Protein AF-A0A645AM65-F1 (afdb_monom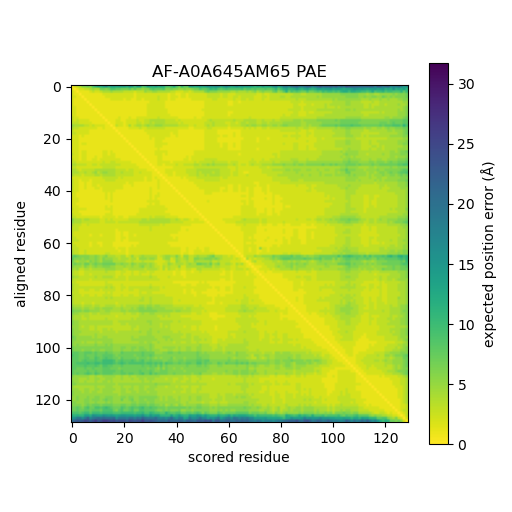er)

Secondary structure (DSSP, 8-state):
-HHHHHHHHHHHHH-SSHHHHHHHHHHHHTTS-TT-HHHHHHHHHHHHHHHTT-HHHHHHHHHHT-SSHHHHHHHHHHHHHHHH-GGGS-GGGTGGGTT-EE-SSTT-SEE-HHHHHHHHHHHHHHH--

Foldseek 3Di:
DVVLLVLLVVLLVPDPALVSSLVSQCVVCVVDALQDPSSLVSQLNSLCSRQPLALVSSLVSLVVSPRNSCSRNVVSNVVSCVVPPPVRDDVVVVVVCVQWDADPDPVPRIDGVVVVVVVVVVVCVVPVD

Sequence (129 aa):
MYMVLDFAYKACLESSDYRVALDLCEKRFIEYNWVHTYYNLAAEVVAIYHAGNSFEKAMTILIMAGQDNDCTAGPVGHAYGVMLGLEGIPDRFIEPLQDRLDTYVRTMETQSITSLSKKTTDAIMRHWS

Solvent-accessible surface area (backbone atoms only — not comparable to full-atom values): 7294 Å² total; per-residue (Å²): 109,69,71,40,53,55,49,26,52,48,33,49,74,77,31,96,47,60,65,58,19,46,53,54,42,48,67,74,44,60,92,48,63,70,77,32,67,63,49,36,55,23,47,44,48,37,18,52,68,71,26,59,99,34,49,67,48,27,48,51,44,30,58,69,64,64,62,45,38,67,83,29,37,49,62,53,48,50,55,42,42,72,73,50,37,73,89,47,51,62,59,86,76,48,63,83,48,69,56,55,41,79,47,93,47,85,100,47,41,70,43,38,50,63,59,52,52,48,51,52,53,53,55,46,64,75,69,68,123

Radius of gyration: 16.97 Å; Cα contacts (8 Å, |Δi|>4): 129; chains: 1; bounding box: 41×36×47 Å

pLDDT: mean 95.44, std 4.77, range [57.84, 98.56]

InterPro domains:
  IPR005502 ADP-ribosylation/Crystallin J1 [PF03747] (31-92)
  IPR036705 ADP-ribosylation/Crystallin J1 superfamily [G3DSA:1.10.4080.10] (4-112)
  IPR036705 ADP-ribosylation/Crystallin J1 superfamily [SSF101478] (33-100)

Organism: NCBI:txid1076179

Structure (mmCIF, N/CA/C/O backbone):
data_AF-A0A645AM65-F1
#
_entry.id   AF-A0A645AM65-F1
#
loop_
_atom_site.group_PDB
_atom_site.id
_atom_site.type_symbol
_atom_site.label_atom_id
_atom_site.label_alt_id
_atom_site.label_comp_id
_atom_site.label_asym_id
_atom_site.label_entity_id
_atom_site.label_seq_id
_atom_site.pdbx_PDB_ins_code
_atom_site.Cartn_x
_atom_site.Cartn_y
_atom_site.Cartn_z
_atom_site.occupancy
_atom_site.B_iso_or_equiv
_atom_site.auth_seq_id
_atom_site.auth_comp_id
_atom_site.auth_asym_id
_atom_site.auth_atom_id
_atom_site.pdbx_PDB_model_num
ATOM 1 N N . MET A 1 1 ? 9.550 14.989 -7.298 1.00 70.44 1 MET A N 1
ATOM 2 C CA . MET A 1 1 ? 8.324 14.160 -7.287 1.00 70.44 1 MET A CA 1
ATOM 3 C C . MET A 1 1 ? 7.897 13.716 -8.685 1.00 70.44 1 MET A C 1
ATOM 5 O O . MET A 1 1 ? 7.880 12.518 -8.909 1.00 70.44 1 MET A O 1
ATOM 9 N N . TYR A 1 2 ? 7.662 14.622 -9.649 1.00 88.94 2 TYR A N 1
ATOM 10 C CA . TYR A 1 2 ? 7.292 14.251 -11.035 1.00 88.94 2 TYR A CA 1
ATOM 11 C C . TYR A 1 2 ? 8.232 13.215 -11.684 1.00 88.94 2 TYR A C 1
ATOM 13 O O . TYR A 1 2 ? 7.769 12.238 -12.255 1.00 88.94 2 TYR A O 1
ATOM 21 N N . MET A 1 3 ? 9.549 13.370 -11.508 1.00 93.81 3 MET A N 1
ATOM 22 C CA . MET A 1 3 ? 10.547 12.423 -12.031 1.00 93.81 3 MET A CA 1
ATOM 23 C C . MET A 1 3 ? 10.410 10.995 -11.481 1.00 93.81 3 MET A C 1
ATOM 25 O O . MET A 1 3 ? 10.755 10.048 -12.175 1.00 93.81 3 MET A O 1
ATOM 29 N N . VAL A 1 4 ? 9.940 10.839 -10.240 1.00 96.88 4 VAL A N 1
ATOM 30 C CA . VAL A 1 4 ? 9.749 9.520 -9.614 1.00 96.88 4 VAL A CA 1
ATOM 31 C C . VAL A 1 4 ? 8.522 8.842 -10.211 1.00 96.88 4 VAL A C 1
ATOM 33 O O . VAL A 1 4 ? 8.608 7.690 -10.616 1.00 96.88 4 VAL A O 1
ATOM 36 N N . LEU A 1 5 ? 7.417 9.587 -10.329 1.00 96.88 5 LEU A N 1
ATOM 37 C CA . LEU A 1 5 ? 6.185 9.111 -10.960 1.00 96.88 5 LEU A CA 1
ATOM 38 C C . LEU A 1 5 ? 6.428 8.687 -12.412 1.00 96.88 5 LEU A C 1
ATOM 40 O O . LEU A 1 5 ? 6.056 7.584 -12.793 1.00 96.88 5 LEU A O 1
ATOM 44 N N . ASP A 1 6 ? 7.083 9.542 -13.202 1.00 98.06 6 ASP A N 1
ATOM 45 C CA . ASP A 1 6 ? 7.399 9.260 -14.606 1.00 98.06 6 ASP A CA 1
ATOM 46 C C . ASP A 1 6 ? 8.296 8.023 -14.748 1.00 98.06 6 ASP A C 1
ATOM 48 O O . ASP A 1 6 ? 8.018 7.154 -15.573 1.00 98.06 6 ASP A O 1
ATOM 52 N N . PHE A 1 7 ? 9.332 7.901 -13.910 1.00 98.50 7 PHE A N 1
ATOM 53 C CA . PHE A 1 7 ? 10.212 6.734 -13.931 1.00 98.50 7 PHE A CA 1
ATOM 54 C C . PHE A 1 7 ? 9.469 5.449 -13.555 1.00 98.50 7 PHE A C 1
ATOM 56 O O . PHE A 1 7 ? 9.548 4.471 -14.291 1.00 98.50 7 PHE A O 1
ATOM 63 N N . ALA A 1 8 ? 8.731 5.448 -12.441 1.00 98.31 8 ALA A N 1
ATOM 64 C CA . ALA A 1 8 ? 8.004 4.271 -11.975 1.00 98.31 8 ALA A CA 1
ATOM 65 C C . ALA A 1 8 ? 6.930 3.838 -12.982 1.00 98.31 8 ALA A C 1
ATOM 67 O O . ALA A 1 8 ? 6.801 2.654 -13.282 1.00 98.31 8 ALA A O 1
ATOM 68 N N . TYR A 1 9 ? 6.211 4.796 -13.573 1.00 98.38 9 TYR A N 1
ATOM 69 C CA . TYR A 1 9 ? 5.223 4.515 -14.609 1.00 98.38 9 TYR A CA 1
ATOM 70 C C . TYR A 1 9 ? 5.860 3.908 -15.868 1.00 98.38 9 TYR A C 1
ATOM 72 O O . TYR A 1 9 ? 5.363 2.909 -16.383 1.00 98.38 9 TYR A O 1
ATOM 80 N N . LYS A 1 10 ? 6.995 4.443 -16.339 1.00 98.56 10 LYS A N 1
ATOM 81 C CA . LYS A 1 10 ? 7.749 3.851 -17.459 1.00 98.56 10 LYS A CA 1
ATOM 82 C C . LYS A 1 10 ? 8.272 2.457 -17.130 1.00 98.56 10 LYS A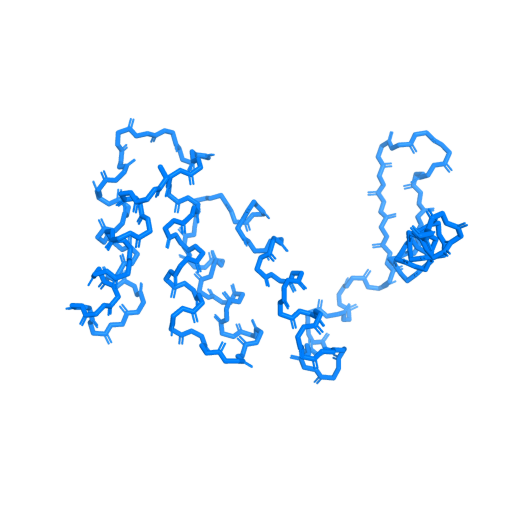 C 1
ATOM 84 O O . LYS A 1 10 ? 8.119 1.555 -17.946 1.00 98.56 10 LYS A O 1
ATOM 89 N N . ALA A 1 11 ? 8.799 2.259 -15.922 1.00 98.56 11 ALA A N 1
ATOM 90 C CA . ALA A 1 11 ? 9.227 0.945 -15.457 1.00 98.56 11 ALA A CA 1
ATOM 91 C C . ALA A 1 11 ? 8.069 -0.063 -15.506 1.00 98.56 11 ALA A C 1
ATOM 93 O O . ALA A 1 11 ? 8.277 -1.188 -15.948 1.00 98.56 11 ALA A O 1
ATOM 94 N N . CYS A 1 12 ? 6.847 0.340 -15.145 1.0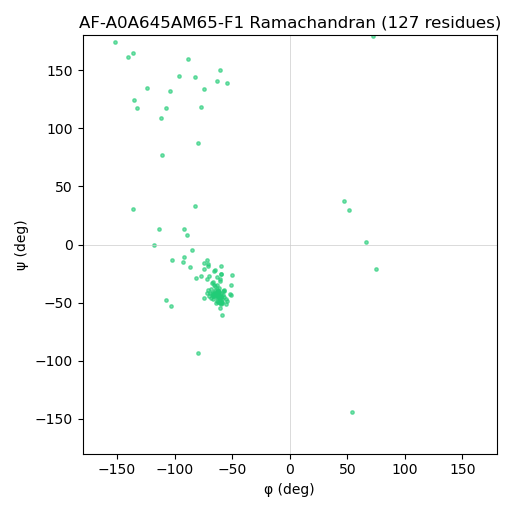0 98.50 12 CYS A N 1
ATOM 95 C CA . CYS A 1 12 ? 5.659 -0.508 -15.277 1.00 98.50 12 CYS A CA 1
ATOM 96 C C . CYS A 1 12 ? 5.329 -0.855 -16.738 1.00 98.50 12 CYS A C 1
ATOM 98 O O . CYS A 1 12 ? 4.997 -2.000 -17.027 1.00 98.50 12 CYS A O 1
ATOM 100 N N . LEU A 1 13 ? 5.429 0.112 -17.660 1.00 98.25 13 LEU A N 1
ATOM 101 C CA . LEU A 1 13 ? 5.155 -0.101 -19.090 1.00 98.25 13 LEU A CA 1
ATOM 102 C C . LEU A 1 13 ? 6.159 -1.049 -19.762 1.00 98.25 13 LEU A C 1
ATOM 104 O O . LEU A 1 13 ? 5.795 -1.779 -20.680 1.00 98.25 13 LEU A O 1
ATOM 108 N N . GLU A 1 14 ? 7.421 -1.006 -19.336 1.00 97.25 14 GLU A N 1
ATOM 109 C CA . GLU A 1 14 ? 8.526 -1.765 -19.936 1.00 97.25 14 GLU A CA 1
ATOM 110 C C . GLU A 1 14 ? 8.751 -3.136 -19.275 1.00 97.25 14 GLU A C 1
ATOM 112 O O . GLU A 1 14 ? 9.501 -3.963 -19.797 1.00 97.25 14 GLU A O 1
ATOM 117 N N . SER A 1 15 ? 8.104 -3.396 -18.136 1.00 97.94 15 SER A N 1
ATOM 118 C CA . SER A 1 15 ? 8.286 -4.615 -17.346 1.00 97.94 15 SER A CA 1
ATOM 119 C C . SER A 1 15 ? 7.232 -5.676 -17.643 1.00 97.94 15 SER A C 1
ATOM 121 O O . SER A 1 15 ? 6.056 -5.383 -17.844 1.00 97.94 15 SER A O 1
ATOM 123 N N . SER A 1 16 ? 7.634 -6.948 -17.597 1.00 95.50 16 SER A N 1
ATOM 124 C CA . SER A 1 16 ? 6.709 -8.080 -17.749 1.00 95.50 16 SER A CA 1
ATOM 125 C C . SER A 1 16 ? 5.797 -8.282 -16.538 1.00 95.50 16 SER A C 1
ATOM 127 O O . SER A 1 16 ? 4.686 -8.789 -16.678 1.00 95.50 16 SER A O 1
ATOM 129 N N . ASP A 1 17 ? 6.272 -7.924 -15.344 1.00 97.56 17 ASP A N 1
ATOM 130 C CA . ASP A 1 17 ? 5.516 -7.996 -14.100 1.00 97.56 17 ASP A CA 1
ATOM 131 C C . ASP A 1 17 ? 5.988 -6.941 -13.088 1.00 97.56 17 ASP A C 1
ATOM 133 O O . ASP A 1 17 ? 6.973 -6.228 -13.301 1.00 97.56 17 ASP A O 1
ATOM 137 N N . TYR A 1 18 ? 5.272 -6.863 -11.965 1.00 98.25 18 TYR A N 1
ATOM 138 C CA . TYR A 1 18 ? 5.545 -5.891 -10.914 1.00 98.25 18 TYR A CA 1
ATOM 139 C C . TYR A 1 18 ? 6.922 -6.069 -10.263 1.00 98.25 18 TYR A C 1
ATOM 141 O O . TYR A 1 18 ? 7.476 -5.092 -9.774 1.00 98.25 18 TYR A O 1
ATOM 149 N N . ARG A 1 19 ? 7.489 -7.284 -10.229 1.00 98.31 19 ARG A N 1
ATOM 150 C CA . ARG A 1 19 ? 8.792 -7.534 -9.592 1.00 98.31 19 ARG A CA 1
ATOM 151 C C . ARG A 1 19 ? 9.897 -6.898 -10.413 1.00 98.31 19 ARG A C 1
ATOM 153 O O . ARG A 1 19 ? 10.737 -6.205 -9.859 1.00 98.31 19 ARG A O 1
ATOM 160 N N . VAL A 1 20 ? 9.839 -7.056 -11.735 1.00 98.50 20 VAL A N 1
ATOM 161 C CA . VAL A 1 20 ? 10.793 -6.405 -12.643 1.00 98.50 20 VAL A CA 1
ATOM 162 C C . VAL A 1 20 ? 10.694 -4.878 -12.526 1.00 98.50 20 VAL A C 1
ATOM 164 O O . VAL A 1 20 ? 11.721 -4.203 -12.450 1.00 98.50 20 VAL A O 1
ATOM 167 N N . ALA A 1 21 ? 9.479 -4.328 -12.427 1.00 98.56 21 ALA A N 1
ATOM 168 C CA . ALA A 1 21 ? 9.283 -2.889 -12.247 1.00 98.56 21 ALA A CA 1
ATOM 169 C C . ALA A 1 21 ? 9.823 -2.382 -10.895 1.00 98.56 21 ALA A C 1
ATOM 171 O O . ALA A 1 21 ? 10.484 -1.340 -10.852 1.00 98.56 21 ALA A O 1
ATOM 172 N N . LEU A 1 22 ? 9.587 -3.122 -9.803 1.00 98.19 22 LEU A N 1
ATOM 173 C CA . LEU A 1 22 ? 10.139 -2.812 -8.479 1.00 98.19 22 LEU A CA 1
ATOM 174 C C . LEU A 1 22 ? 11.668 -2.866 -8.481 1.00 98.19 22 LEU A C 1
ATOM 176 O O . LEU A 1 22 ? 12.286 -1.911 -8.022 1.00 98.19 22 LEU A O 1
ATOM 180 N N . ASP A 1 23 ? 12.279 -3.895 -9.074 1.00 98.06 23 ASP A N 1
ATOM 181 C CA . ASP A 1 23 ? 13.738 -4.025 -9.182 1.00 98.06 23 ASP A CA 1
ATOM 182 C C . ASP A 1 23 ? 14.370 -2.824 -9.907 1.00 98.06 23 ASP A C 1
ATOM 184 O O . ASP A 1 23 ? 15.447 -2.350 -9.536 1.00 98.06 23 ASP A O 1
ATOM 188 N N . LEU A 1 24 ? 13.723 -2.322 -10.966 1.00 98.38 24 LEU A N 1
ATOM 189 C CA . LEU A 1 24 ? 14.174 -1.122 -11.677 1.00 98.38 24 LEU A CA 1
ATOM 190 C C . LEU A 1 24 ? 14.081 0.125 -10.789 1.00 98.38 24 LEU A C 1
ATOM 192 O O . LEU A 1 24 ? 15.008 0.940 -10.777 1.00 98.38 24 LEU A O 1
ATOM 196 N N . CYS A 1 25 ? 12.987 0.270 -10.039 1.00 98.00 25 CYS A N 1
ATOM 197 C CA . CYS A 1 25 ? 12.789 1.381 -9.108 1.00 98.00 25 CYS A CA 1
ATOM 198 C C . CYS A 1 25 ? 13.784 1.333 -7.943 1.00 98.00 25 CYS A C 1
ATOM 200 O O . CYS A 1 25 ? 14.388 2.353 -7.616 1.00 98.00 25 CYS A O 1
ATOM 202 N N . GLU A 1 26 ? 14.014 0.158 -7.361 1.00 96.75 26 GLU A N 1
ATOM 203 C CA . GLU A 1 26 ? 14.970 -0.048 -6.276 1.00 96.75 26 GLU A CA 1
ATOM 204 C C . GLU A 1 26 ? 16.384 0.317 -6.730 1.00 96.75 26 GLU A C 1
ATOM 206 O O . GLU A 1 26 ? 17.027 1.173 -6.125 1.00 96.75 26 GLU A O 1
ATOM 211 N N . LYS A 1 27 ? 16.834 -0.215 -7.875 1.00 97.75 27 LYS A N 1
ATOM 212 C CA . LYS A 1 27 ? 18.138 0.137 -8.465 1.00 97.75 27 LYS A CA 1
ATOM 213 C C . LYS A 1 27 ? 18.267 1.633 -8.732 1.00 97.75 27 LYS A C 1
ATOM 215 O O . LYS A 1 27 ? 19.334 2.205 -8.521 1.00 97.75 27 LYS A O 1
ATOM 220 N N . ARG A 1 28 ? 17.196 2.283 -9.198 1.00 97.50 28 ARG A N 1
ATOM 221 C CA . ARG A 1 28 ? 17.204 3.717 -9.514 1.00 97.50 28 ARG A CA 1
ATOM 222 C C . ARG A 1 28 ? 17.379 4.597 -8.279 1.00 97.50 28 ARG A C 1
ATOM 224 O O . ARG A 1 28 ? 17.953 5.684 -8.408 1.00 97.50 28 ARG A O 1
ATOM 231 N N . PHE A 1 29 ? 16.861 4.160 -7.134 1.00 96.38 29 PHE A N 1
ATOM 232 C CA . PHE A 1 29 ? 16.828 4.928 -5.889 1.00 96.38 29 PHE A CA 1
ATOM 233 C C . PHE A 1 29 ? 17.708 4.334 -4.777 1.00 96.38 29 PHE A C 1
ATOM 235 O O . PHE A 1 29 ? 17.622 4.790 -3.642 1.00 96.38 29 PHE A O 1
ATOM 242 N N . ILE A 1 30 ? 18.598 3.393 -5.106 1.00 96.31 30 ILE A N 1
ATOM 243 C CA . ILE A 1 30 ? 19.435 2.651 -4.148 1.00 96.31 30 ILE A CA 1
ATOM 244 C C . ILE A 1 30 ? 20.369 3.530 -3.303 1.00 96.31 30 ILE A C 1
ATOM 246 O O . ILE A 1 30 ? 20.769 3.148 -2.209 1.00 96.31 30 ILE A O 1
ATOM 250 N N . GLU A 1 31 ? 20.736 4.712 -3.803 1.00 96.56 31 GLU A N 1
ATOM 251 C CA . GLU A 1 31 ? 21.596 5.662 -3.084 1.00 96.56 31 GLU A CA 1
ATOM 252 C C . GLU A 1 31 ? 20.857 6.386 -1.946 1.00 96.56 31 GLU A C 1
ATOM 254 O O . GLU A 1 31 ? 21.489 7.000 -1.084 1.00 96.56 31 GLU A O 1
ATOM 259 N N . TYR A 1 32 ? 19.522 6.340 -1.943 1.00 95.69 32 TYR A N 1
ATOM 260 C CA . TYR A 1 32 ? 18.700 6.910 -0.886 1.00 95.69 32 TYR A CA 1
ATOM 261 C C . TYR A 1 32 ? 18.477 5.896 0.238 1.00 95.69 32 TYR A C 1
ATOM 263 O O . TYR A 1 32 ? 18.621 4.689 0.070 1.00 95.69 32 TYR A O 1
ATOM 271 N N . ASN A 1 33 ? 18.114 6.402 1.416 1.00 95.75 33 ASN A N 1
ATOM 272 C CA . ASN A 1 33 ? 17.761 5.546 2.541 1.00 95.75 33 ASN A CA 1
ATOM 273 C C . ASN A 1 33 ? 16.550 4.651 2.200 1.00 95.75 33 ASN A C 1
ATOM 275 O O . ASN A 1 33 ? 15.677 5.059 1.439 1.00 95.75 33 ASN A O 1
ATOM 279 N N . TRP A 1 34 ? 16.475 3.465 2.800 1.00 93.19 34 TRP A N 1
ATOM 280 C CA . TRP A 1 34 ? 15.397 2.501 2.576 1.00 93.19 34 TRP A CA 1
ATOM 281 C C . TRP A 1 34 ? 13.990 3.027 2.934 1.00 93.19 34 TRP A C 1
ATOM 283 O O . TRP A 1 34 ? 13.026 2.599 2.313 1.00 93.19 34 TRP A O 1
ATOM 293 N N . VAL A 1 35 ? 13.867 4.013 3.840 1.00 95.25 35 VAL A N 1
ATOM 294 C CA . VAL A 1 35 ? 12.590 4.713 4.139 1.00 95.25 35 VAL A CA 1
ATOM 295 C C . VAL A 1 35 ? 12.363 5.986 3.313 1.00 95.25 35 VAL A C 1
ATOM 297 O O . VAL A 1 35 ? 11.559 6.855 3.653 1.00 95.25 35 VAL A O 1
ATOM 300 N N . HIS A 1 36 ? 13.145 6.198 2.254 1.00 95.75 36 HIS A N 1
ATOM 301 C CA . HIS A 1 36 ? 13.076 7.445 1.507 1.00 95.75 36 HIS A CA 1
ATOM 302 C C . HIS A 1 36 ? 11.822 7.506 0.627 1.00 95.75 36 HIS A C 1
ATOM 304 O O . HIS A 1 36 ? 11.553 6.625 -0.188 1.00 95.75 36 HIS A O 1
ATOM 310 N N . THR A 1 37 ? 11.131 8.648 0.683 1.00 95.56 37 THR A N 1
ATOM 311 C CA . THR A 1 37 ? 9.882 8.923 -0.052 1.00 95.56 37 THR A CA 1
ATOM 312 C C . THR A 1 37 ? 9.930 8.615 -1.557 1.00 95.56 37 THR A C 1
ATOM 314 O O . THR A 1 37 ? 8.903 8.320 -2.157 1.00 95.56 37 THR A O 1
ATOM 317 N N . TYR A 1 38 ? 11.107 8.656 -2.191 1.00 96.75 38 TYR A N 1
ATOM 318 C CA . TYR A 1 38 ? 11.248 8.354 -3.622 1.00 96.75 38 TYR A CA 1
ATOM 319 C C . TYR A 1 38 ? 10.994 6.887 -3.955 1.00 96.75 38 TYR A C 1
ATOM 321 O O . TYR A 1 38 ? 10.261 6.619 -4.904 1.00 96.75 38 TYR A O 1
ATOM 329 N N . TYR A 1 39 ? 11.567 5.950 -3.196 1.00 96.81 39 TYR A N 1
ATOM 330 C CA . TYR A 1 39 ? 11.269 4.541 -3.430 1.00 96.81 39 TYR A CA 1
ATOM 331 C C . TYR A 1 39 ? 9.824 4.234 -3.036 1.00 96.81 39 TYR A C 1
ATOM 333 O O . TYR A 1 39 ? 9.123 3.588 -3.807 1.00 96.81 39 TYR A O 1
ATOM 341 N N . ASN A 1 40 ? 9.347 4.784 -1.914 1.00 96.94 40 ASN A N 1
ATOM 342 C CA . ASN A 1 40 ? 7.970 4.583 -1.454 1.00 96.94 40 ASN A CA 1
ATOM 343 C C . ASN A 1 40 ? 6.955 4.982 -2.526 1.00 96.94 40 ASN A C 1
ATOM 345 O O . ASN A 1 40 ? 6.130 4.171 -2.932 1.00 96.94 40 ASN A O 1
ATOM 349 N N . LEU A 1 41 ? 7.089 6.193 -3.073 1.00 97.06 41 LEU A N 1
ATOM 350 C CA . LEU A 1 41 ? 6.221 6.671 -4.146 1.00 97.06 41 LEU A CA 1
ATOM 351 C C . LEU A 1 41 ? 6.318 5.796 -5.406 1.00 97.06 41 LEU A C 1
ATOM 353 O O . LEU A 1 41 ? 5.317 5.571 -6.082 1.00 97.06 41 LEU A O 1
ATOM 357 N N . ALA A 1 42 ? 7.509 5.298 -5.744 1.00 97.75 42 ALA A N 1
ATOM 358 C CA . ALA A 1 42 ? 7.674 4.396 -6.879 1.00 97.75 42 ALA A CA 1
ATOM 359 C C . ALA A 1 42 ? 6.972 3.047 -6.643 1.00 97.75 42 ALA A C 1
ATOM 361 O O . ALA A 1 42 ? 6.256 2.573 -7.524 1.00 97.75 42 ALA A O 1
ATOM 362 N N . ALA A 1 43 ? 7.116 2.461 -5.452 1.00 98.12 43 ALA A N 1
ATOM 363 C CA . ALA A 1 43 ? 6.459 1.214 -5.070 1.00 98.12 43 ALA A CA 1
ATOM 364 C C . ALA A 1 43 ? 4.927 1.348 -5.065 1.00 98.12 43 ALA A C 1
ATOM 366 O O . ALA A 1 43 ? 4.238 0.458 -5.563 1.00 98.12 43 ALA A O 1
ATOM 367 N N . GLU A 1 44 ? 4.390 2.476 -4.587 1.00 97.94 44 GLU A N 1
ATOM 368 C CA . GLU A 1 44 ? 2.958 2.794 -4.659 1.00 97.94 44 GLU A CA 1
ATOM 369 C C . GLU A 1 44 ? 2.450 2.827 -6.105 1.00 97.94 44 GLU A C 1
ATOM 371 O O . GLU A 1 44 ? 1.436 2.200 -6.414 1.00 97.94 44 GLU A O 1
ATOM 376 N N . VAL A 1 45 ? 3.170 3.495 -7.015 1.00 97.94 45 VAL A N 1
ATOM 377 C CA . VAL A 1 45 ? 2.815 3.532 -8.446 1.00 97.94 45 VAL A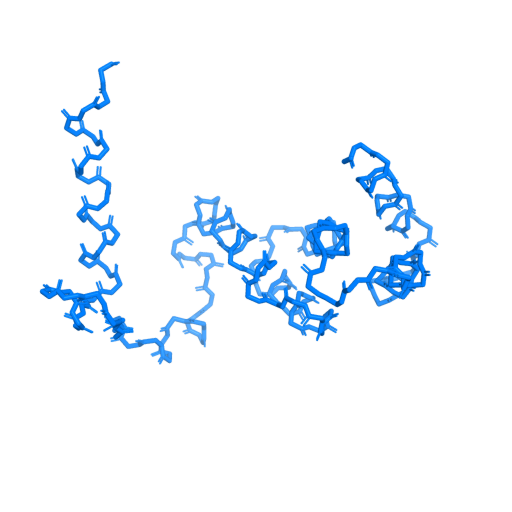 CA 1
ATOM 378 C C . VAL A 1 45 ? 2.817 2.132 -9.051 1.00 97.94 45 VAL A C 1
ATOM 380 O O . VAL A 1 45 ? 1.859 1.764 -9.733 1.00 97.94 45 VAL A O 1
ATOM 383 N N . VAL A 1 46 ? 3.859 1.340 -8.783 1.00 98.44 46 VAL A N 1
ATOM 384 C CA . VAL A 1 46 ? 3.972 -0.034 -9.289 1.00 98.44 46 VAL A CA 1
ATOM 385 C C . VAL A 1 46 ? 2.824 -0.902 -8.767 1.00 98.44 46 VAL A C 1
ATOM 387 O O . VAL A 1 46 ? 2.190 -1.626 -9.538 1.00 98.44 46 VAL A O 1
ATOM 390 N N . ALA A 1 47 ? 2.494 -0.793 -7.480 1.00 98.38 47 ALA A N 1
ATOM 391 C CA . ALA A 1 47 ? 1.379 -1.521 -6.891 1.00 98.38 47 ALA A CA 1
ATOM 392 C C . ALA A 1 47 ? 0.040 -1.137 -7.524 1.00 98.38 47 ALA A C 1
ATOM 394 O O . ALA A 1 47 ? -0.691 -2.024 -7.958 1.00 98.38 47 ALA A O 1
ATOM 395 N N . ILE A 1 48 ? -0.262 0.160 -7.636 1.00 97.69 48 ILE A N 1
ATOM 396 C CA . ILE A 1 48 ? -1.512 0.649 -8.236 1.00 97.69 48 ILE A CA 1
ATOM 397 C C . ILE A 1 48 ? -1.633 0.176 -9.691 1.00 97.69 48 ILE A C 1
ATOM 399 O O . ILE A 1 48 ? -2.682 -0.334 -10.093 1.00 97.69 48 ILE A O 1
ATOM 403 N N . TYR A 1 49 ? -0.553 0.285 -10.470 1.00 98.12 49 TYR A N 1
ATOM 404 C CA . TYR A 1 49 ? -0.539 -0.109 -11.877 1.00 98.12 49 TYR A CA 1
ATOM 405 C C . TYR A 1 49 ? -0.834 -1.604 -12.066 1.00 98.12 49 TYR A C 1
ATOM 407 O O . TYR A 1 49 ? -1.697 -1.974 -12.863 1.00 98.12 49 TYR A O 1
ATOM 415 N N . HIS A 1 50 ? -0.150 -2.478 -11.321 1.00 98.19 50 HIS A N 1
ATOM 416 C CA . HIS A 1 50 ? -0.268 -3.928 -11.510 1.00 98.19 50 HIS A CA 1
ATOM 417 C C . HIS A 1 50 ? -1.429 -4.570 -10.734 1.00 98.19 50 HIS A C 1
ATOM 419 O O . HIS A 1 50 ? -1.862 -5.673 -11.082 1.00 98.19 50 HIS A O 1
ATOM 425 N N . ALA A 1 51 ? -1.956 -3.918 -9.695 1.00 97.50 51 ALA A N 1
ATOM 426 C CA . ALA A 1 51 ? -3.078 -4.442 -8.921 1.00 97.50 51 ALA A CA 1
ATOM 427 C C . ALA A 1 51 ? -4.440 -4.195 -9.580 1.00 97.50 51 ALA A C 1
ATOM 429 O O . ALA A 1 51 ? -5.374 -4.974 -9.351 1.00 97.50 51 ALA A O 1
ATOM 430 N N . GLY A 1 52 ? -4.577 -3.124 -10.374 1.00 94.25 52 GLY A N 1
ATOM 431 C CA . GLY A 1 52 ? -5.887 -2.628 -10.799 1.00 94.25 52 GLY A CA 1
ATOM 432 C C . GLY A 1 52 ? -6.787 -2.379 -9.584 1.00 94.25 52 GLY A C 1
ATOM 433 O O . GLY A 1 52 ? -6.303 -2.031 -8.512 1.00 94.25 52 GLY A O 1
ATOM 434 N N . ASN A 1 53 ? -8.088 -2.642 -9.693 1.00 95.62 53 ASN A N 1
ATOM 435 C CA . ASN A 1 53 ? -9.049 -2.432 -8.598 1.00 95.62 53 ASN A CA 1
ATOM 436 C C . ASN A 1 53 ? -9.085 -3.583 -7.566 1.00 95.62 53 ASN A C 1
ATOM 438 O O . ASN A 1 53 ? -10.144 -3.907 -7.038 1.00 95.62 53 ASN A O 1
ATOM 442 N N . SER A 1 54 ? -7.955 -4.245 -7.292 1.00 97.69 54 SER A N 1
ATOM 443 C CA . SER A 1 54 ? -7.868 -5.336 -6.312 1.00 97.69 54 SER A CA 1
ATOM 444 C C . SER A 1 54 ? -7.044 -4.928 -5.091 1.00 97.69 54 SER A C 1
ATOM 446 O O . SER A 1 54 ? -5.818 -4.844 -5.171 1.00 97.69 54 SER A O 1
ATOM 448 N N . PHE A 1 55 ? -7.714 -4.735 -3.948 1.00 98.19 55 PHE A N 1
ATOM 449 C CA . PHE A 1 55 ? -7.067 -4.435 -2.662 1.00 98.19 55 PHE A CA 1
ATOM 450 C C . PHE A 1 55 ? -6.009 -5.484 -2.304 1.00 98.19 55 PHE A C 1
ATOM 452 O O . PHE A 1 55 ? -4.861 -5.163 -2.014 1.00 98.19 55 PHE A O 1
ATOM 459 N N . GLU A 1 56 ? -6.379 -6.760 -2.403 1.00 97.75 56 GLU A N 1
ATOM 460 C CA . GLU A 1 56 ? -5.500 -7.889 -2.107 1.00 97.75 56 GLU A CA 1
ATOM 461 C C . GLU A 1 56 ? -4.211 -7.883 -2.937 1.00 97.75 56 GLU A C 1
ATOM 463 O O . GLU A 1 56 ? -3.125 -8.103 -2.393 1.00 97.75 56 GLU A O 1
ATOM 468 N N . LYS A 1 57 ? -4.316 -7.636 -4.249 1.00 98.06 57 LYS A N 1
ATOM 469 C CA . LYS A 1 57 ? -3.137 -7.570 -5.118 1.00 98.06 57 LYS A CA 1
ATOM 470 C C . LYS A 1 57 ? -2.262 -6.375 -4.763 1.00 98.06 57 LYS A C 1
ATOM 472 O O . LYS A 1 57 ? -1.051 -6.548 -4.676 1.00 98.06 57 LYS A O 1
ATOM 477 N N . ALA A 1 58 ? -2.856 -5.206 -4.514 1.00 98.12 58 ALA A N 1
ATOM 478 C CA . ALA A 1 58 ? -2.114 -4.005 -4.133 1.00 98.12 58 ALA A CA 1
ATOM 479 C C . ALA A 1 58 ? -1.324 -4.235 -2.839 1.00 98.12 58 ALA A C 1
ATOM 481 O O . ALA A 1 58 ? -0.113 -4.023 -2.816 1.00 98.12 58 ALA A O 1
ATOM 482 N N . MET A 1 59 ? -1.975 -4.766 -1.798 1.00 97.88 59 MET A N 1
ATOM 483 C CA . MET A 1 59 ? -1.311 -5.085 -0.532 1.00 97.88 59 MET A CA 1
ATOM 484 C C . MET A 1 59 ? -0.220 -6.137 -0.721 1.00 97.88 59 MET A C 1
ATOM 486 O O . MET A 1 59 ? 0.880 -5.979 -0.208 1.00 97.88 59 MET A O 1
ATOM 490 N N . THR A 1 60 ? -0.477 -7.180 -1.513 1.00 97.50 60 THR A N 1
ATOM 491 C CA . THR A 1 60 ? 0.529 -8.214 -1.792 1.00 97.50 60 THR A CA 1
ATOM 492 C C . THR A 1 60 ? 1.767 -7.621 -2.464 1.00 97.50 60 THR A C 1
ATOM 494 O O . THR A 1 60 ? 2.881 -7.921 -2.051 1.00 97.50 60 THR A O 1
ATOM 497 N N . ILE A 1 61 ? 1.599 -6.762 -3.472 1.00 98.31 61 ILE A N 1
ATOM 498 C CA . ILE A 1 61 ? 2.725 -6.125 -4.167 1.00 98.31 61 ILE A CA 1
ATOM 499 C C . ILE A 1 61 ? 3.516 -5.227 -3.209 1.00 98.31 61 ILE A C 1
ATOM 501 O O . ILE A 1 61 ? 4.738 -5.333 -3.169 1.00 98.31 61 ILE A O 1
ATOM 505 N N . LEU A 1 62 ? 2.838 -4.398 -2.409 1.00 97.81 62 LEU A N 1
ATOM 506 C CA . LEU A 1 62 ? 3.489 -3.467 -1.478 1.00 97.81 62 LEU A CA 1
ATOM 507 C C . LEU A 1 62 ? 4.245 -4.177 -0.356 1.00 97.81 62 LEU A C 1
ATOM 509 O O . LEU A 1 62 ? 5.375 -3.808 -0.053 1.00 97.81 62 LEU A O 1
ATOM 513 N N . ILE A 1 63 ? 3.679 -5.245 0.213 1.00 96.56 63 ILE A N 1
ATOM 514 C CA . ILE A 1 63 ? 4.391 -6.058 1.207 1.00 96.56 63 ILE A CA 1
ATOM 515 C C . ILE A 1 63 ? 5.605 -6.748 0.573 1.00 96.56 63 ILE A C 1
ATOM 517 O O . ILE A 1 63 ? 6.674 -6.791 1.179 1.00 96.56 63 ILE A O 1
ATOM 521 N N . MET A 1 64 ? 5.475 -7.236 -0.665 1.00 96.88 64 MET A N 1
ATOM 522 C CA . MET A 1 64 ? 6.591 -7.843 -1.395 1.00 96.88 64 MET A CA 1
ATOM 523 C C . MET A 1 64 ? 7.655 -6.827 -1.845 1.00 96.88 64 MET A C 1
ATOM 525 O O . MET A 1 64 ? 8.775 -7.244 -2.122 1.00 96.88 64 MET A O 1
ATOM 529 N N . ALA A 1 65 ? 7.344 -5.526 -1.900 1.00 95.94 65 ALA A N 1
ATOM 530 C CA . ALA A 1 65 ? 8.305 -4.466 -2.220 1.00 95.94 65 ALA A CA 1
ATOM 531 C C . ALA A 1 65 ? 9.331 -4.208 -1.101 1.00 95.94 65 ALA A C 1
ATOM 533 O O . ALA A 1 65 ? 10.365 -3.592 -1.356 1.00 95.94 65 ALA A O 1
ATOM 534 N N . GLY A 1 66 ? 9.058 -4.682 0.121 1.00 88.88 66 GLY A N 1
ATOM 535 C CA . GLY A 1 66 ? 10.056 -5.030 1.139 1.00 88.88 66 GLY A CA 1
ATOM 536 C C . GLY A 1 66 ? 10.778 -3.907 1.895 1.00 88.88 66 GLY A C 1
ATOM 537 O O . GLY A 1 66 ? 11.294 -4.191 2.970 1.00 88.88 66 GLY A O 1
ATOM 538 N N . GLN A 1 67 ? 10.828 -2.676 1.381 1.00 88.88 67 GLN A N 1
ATOM 539 C CA . GLN A 1 67 ? 11.538 -1.563 2.031 1.00 88.88 67 GLN A CA 1
ATOM 540 C C . GLN A 1 67 ? 10.685 -0.952 3.169 1.00 88.88 67 GLN A C 1
ATOM 542 O O . GLN A 1 67 ? 10.694 -1.457 4.287 1.00 88.88 67 GLN A O 1
ATOM 547 N N . ASP A 1 68 ? 9.904 0.095 2.897 1.00 93.00 68 ASP A N 1
ATOM 548 C CA . ASP A 1 68 ? 9.116 0.849 3.888 1.00 93.00 68 ASP A CA 1
ATOM 549 C C . ASP A 1 68 ? 7.610 0.603 3.686 1.00 93.00 68 ASP A C 1
ATOM 551 O O . ASP A 1 68 ? 6.882 1.349 3.019 1.00 93.00 68 ASP A O 1
ATOM 555 N N . ASN A 1 69 ? 7.159 -0.567 4.139 1.00 88.75 69 ASN A N 1
ATOM 556 C CA . ASN A 1 69 ? 5.857 -1.111 3.753 1.00 88.75 69 ASN A CA 1
ATOM 557 C C . ASN A 1 69 ? 4.664 -0.457 4.467 1.00 88.75 69 ASN A C 1
ATOM 559 O O . ASN A 1 69 ? 3.579 -0.409 3.895 1.0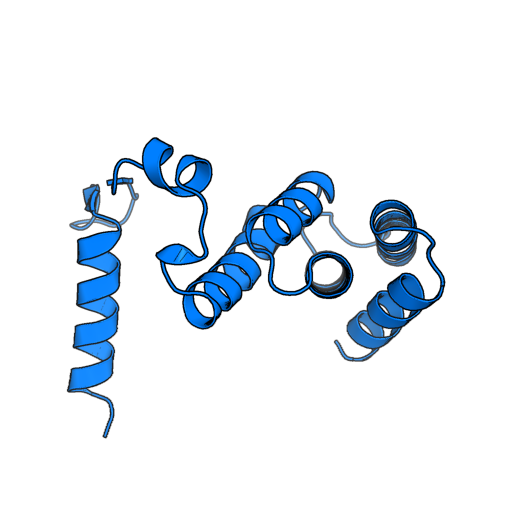0 88.75 69 ASN A O 1
ATOM 563 N N . ASP A 1 70 ? 4.834 0.088 5.667 1.00 88.88 70 ASP A N 1
ATOM 564 C CA . ASP A 1 70 ? 3.787 0.788 6.412 1.00 88.88 70 ASP A CA 1
ATOM 565 C C . ASP A 1 70 ? 3.479 2.148 5.774 1.00 88.88 70 ASP A C 1
ATOM 567 O O . ASP A 1 70 ? 2.309 2.491 5.570 1.00 88.88 70 ASP A O 1
ATOM 571 N N . CYS A 1 71 ? 4.521 2.866 5.350 1.00 92.81 71 CYS A N 1
ATOM 572 C CA . CYS A 1 71 ? 4.405 4.151 4.668 1.00 92.81 71 CYS A CA 1
ATOM 573 C C . CYS A 1 71 ? 3.882 4.052 3.229 1.00 92.81 71 CYS A C 1
ATOM 575 O O . CYS A 1 71 ? 3.502 5.077 2.673 1.00 92.81 71 CYS A O 1
ATOM 577 N N . THR A 1 72 ? 3.833 2.853 2.639 1.00 96.25 72 THR A N 1
ATOM 578 C CA . THR A 1 72 ? 3.296 2.621 1.285 1.00 96.25 72 THR A CA 1
ATOM 579 C C . THR A 1 72 ? 1.940 1.912 1.302 1.00 96.25 72 THR A C 1
ATOM 581 O O . THR A 1 72 ? 0.983 2.357 0.662 1.00 96.25 72 THR A O 1
ATOM 584 N N . ALA A 1 73 ? 1.801 0.829 2.074 1.00 95.81 73 ALA A N 1
ATOM 585 C CA . ALA A 1 73 ? 0.547 0.087 2.199 1.00 95.81 73 ALA A CA 1
ATOM 586 C C . ALA A 1 73 ? -0.542 0.896 2.911 1.00 95.81 73 ALA A C 1
ATOM 588 O O . ALA A 1 73 ? -1.711 0.768 2.551 1.00 95.81 73 ALA A O 1
ATOM 589 N N . GLY A 1 74 ? -0.184 1.757 3.871 1.00 94.00 74 GLY A N 1
ATOM 590 C CA . GLY A 1 74 ? -1.139 2.616 4.575 1.00 94.00 74 GLY A CA 1
ATOM 591 C C . GLY A 1 74 ? -1.909 3.553 3.632 1.00 94.00 74 GLY A C 1
ATOM 592 O O . GLY A 1 74 ? -3.138 3.446 3.548 1.00 94.00 74 GLY A O 1
ATOM 593 N N . PRO A 1 75 ? -1.229 4.446 2.887 1.00 94.75 75 PRO A N 1
ATOM 594 C CA . PRO A 1 75 ? -1.883 5.357 1.947 1.00 94.75 75 PRO A CA 1
ATOM 595 C C . PRO A 1 75 ? -2.647 4.646 0.821 1.00 94.75 75 PRO A C 1
ATOM 597 O O . PRO A 1 75 ? -3.800 4.991 0.548 1.00 94.75 75 PRO A O 1
ATOM 600 N N . VAL A 1 76 ? -2.054 3.622 0.192 1.00 97.31 76 VAL A N 1
ATOM 601 C CA . VAL A 1 76 ? -2.716 2.872 -0.893 1.00 97.31 76 VAL A CA 1
ATOM 602 C C . VAL A 1 76 ? -3.912 2.080 -0.365 1.00 97.31 76 VAL A C 1
ATOM 604 O O . VAL A 1 76 ? -4.978 2.086 -0.981 1.00 97.31 76 VAL A O 1
ATOM 607 N N . GLY A 1 77 ? -3.777 1.446 0.800 1.00 96.44 77 GLY A N 1
ATOM 608 C CA . GLY A 1 77 ? -4.857 0.723 1.465 1.00 96.44 77 GLY A CA 1
ATOM 609 C C . GLY A 1 77 ? -6.024 1.639 1.828 1.00 96.44 77 GLY A C 1
ATOM 610 O O . GLY A 1 77 ? -7.175 1.275 1.592 1.00 96.44 77 GLY A O 1
ATOM 611 N N . HIS A 1 78 ? -5.745 2.856 2.307 1.00 94.94 78 HIS A N 1
ATOM 612 C CA . HIS A 1 78 ? -6.769 3.875 2.539 1.00 94.94 78 HIS A CA 1
ATOM 613 C C . HIS A 1 78 ? -7.517 4.233 1.248 1.00 94.94 78 HIS A C 1
ATOM 615 O O . HIS A 1 78 ? -8.747 4.190 1.218 1.00 94.94 78 HIS A O 1
ATOM 621 N N . ALA A 1 79 ? -6.789 4.547 0.170 1.00 96.50 79 ALA A N 1
ATOM 622 C CA . ALA A 1 79 ? -7.395 4.913 -1.109 1.00 96.50 79 ALA A CA 1
ATOM 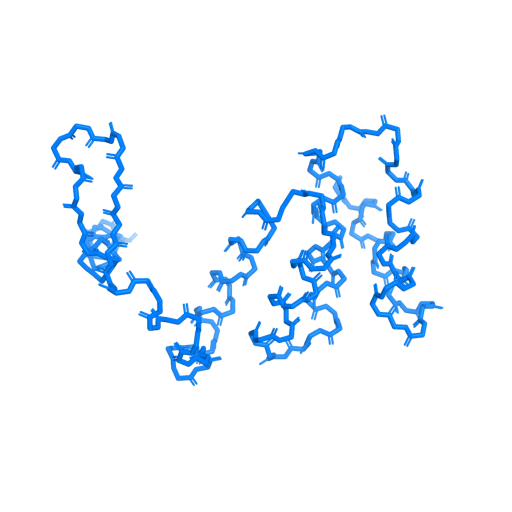623 C C . ALA A 1 79 ? -8.289 3.791 -1.665 1.00 96.50 79 ALA A C 1
ATOM 625 O O . ALA A 1 79 ? -9.417 4.044 -2.089 1.00 96.50 79 ALA A O 1
ATOM 626 N N . TYR A 1 80 ? -7.821 2.543 -1.607 1.00 97.62 80 TYR A N 1
ATOM 627 C CA . TYR A 1 80 ? -8.598 1.388 -2.054 1.00 97.62 80 TYR A CA 1
ATOM 628 C C . TYR A 1 80 ? -9.794 1.111 -1.144 1.00 97.62 80 TYR A C 1
ATOM 630 O O . TYR A 1 80 ? -10.860 0.786 -1.654 1.00 97.62 80 TYR A O 1
ATOM 638 N N . GLY A 1 81 ? -9.657 1.273 0.174 1.00 96.12 81 GLY A N 1
ATOM 639 C CA . GLY A 1 81 ? -10.767 1.105 1.111 1.00 96.12 81 GLY A CA 1
ATOM 640 C C . GLY A 1 81 ? -11.896 2.110 0.875 1.00 96.12 81 GLY A C 1
ATOM 641 O O . GLY A 1 81 ? -13.065 1.736 0.894 1.00 96.12 81 GLY A O 1
ATOM 642 N N . VAL A 1 82 ? -11.562 3.367 0.564 1.00 95.19 82 VAL A N 1
ATOM 643 C CA . VAL A 1 82 ? -12.558 4.379 0.167 1.00 95.19 82 VAL A CA 1
ATOM 644 C C . VAL A 1 82 ? -13.192 4.034 -1.182 1.00 95.19 82 VAL A C 1
ATOM 646 O O . VAL A 1 82 ? -14.404 4.156 -1.338 1.00 95.19 82 VAL A O 1
ATOM 649 N N . MET A 1 83 ? -12.388 3.607 -2.160 1.00 97.00 83 MET A N 1
ATOM 650 C CA . MET A 1 83 ? -12.853 3.334 -3.523 1.00 97.00 83 MET A CA 1
ATOM 651 C C . MET A 1 83 ? -13.727 2.078 -3.627 1.00 97.00 83 MET A C 1
ATOM 653 O O . MET A 1 83 ? -14.675 2.058 -4.410 1.00 97.00 83 MET A O 1
ATOM 657 N N . LEU A 1 84 ? -13.384 1.024 -2.889 1.00 96.88 84 LEU A N 1
ATOM 658 C CA . LEU A 1 84 ? -13.995 -0.299 -3.019 1.00 96.88 84 LEU A CA 1
ATOM 659 C C . LEU A 1 84 ? -15.018 -0.608 -1.918 1.00 96.88 84 LEU A C 1
ATOM 661 O O . LEU A 1 84 ? -15.76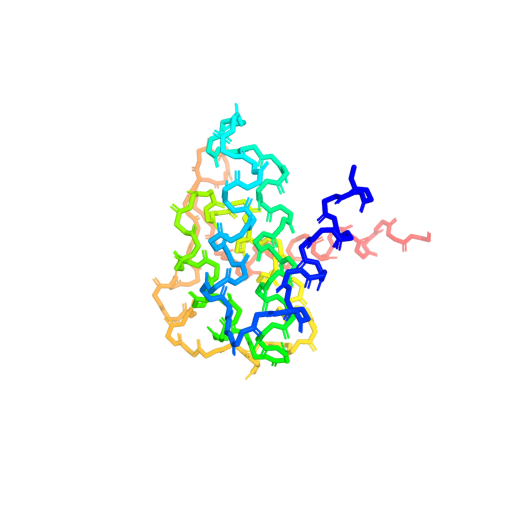9 -1.570 -2.058 1.00 96.88 84 LEU A O 1
ATOM 665 N N . GLY A 1 85 ? -15.051 0.186 -0.843 1.00 95.81 85 GLY A N 1
ATOM 666 C CA . GLY A 1 85 ? -15.851 -0.109 0.344 1.00 95.81 85 GLY A CA 1
ATOM 667 C C . GLY A 1 85 ? -15.281 -1.264 1.172 1.00 95.81 85 GLY A C 1
ATOM 668 O O . GLY A 1 85 ? -14.262 -1.869 0.828 1.00 95.81 85 GLY A O 1
ATOM 669 N N . LEU A 1 86 ? -15.955 -1.578 2.282 1.00 93.44 86 LEU A N 1
ATOM 670 C CA . LEU A 1 86 ? -15.593 -2.708 3.148 1.00 93.44 86 LEU A CA 1
ATOM 671 C C . LEU A 1 86 ? -15.727 -4.043 2.405 1.00 93.44 86 LEU A C 1
ATOM 673 O O . LEU A 1 86 ? -14.904 -4.930 2.592 1.00 93.44 86 LEU A O 1
ATOM 677 N N . GLU A 1 87 ? -16.710 -4.156 1.511 1.00 94.44 87 GLU A N 1
ATOM 678 C CA . GLU A 1 87 ? -16.977 -5.347 0.700 1.00 94.44 87 GLU A CA 1
ATOM 679 C C . GLU A 1 87 ? -15.836 -5.664 -0.281 1.00 94.44 87 GLU A C 1
ATOM 681 O O . GLU A 1 87 ? -15.698 -6.798 -0.740 1.00 94.44 87 GLU A O 1
ATOM 686 N N . GLY A 1 88 ? -15.010 -4.667 -0.612 1.00 95.25 88 GLY A N 1
ATOM 687 C CA . GLY A 1 88 ? -13.840 -4.817 -1.471 1.00 95.25 88 GLY A CA 1
ATOM 688 C C . GLY A 1 88 ? -12.566 -5.270 -0.755 1.00 95.25 88 GLY A C 1
ATOM 689 O O . GLY A 1 88 ? -11.548 -5.495 -1.417 1.00 95.25 88 GLY A O 1
ATOM 690 N N . ILE A 1 89 ? -12.599 -5.395 0.575 1.00 96.81 89 ILE A N 1
ATOM 691 C CA . ILE A 1 89 ? -11.460 -5.797 1.403 1.00 96.81 89 ILE A CA 1
ATOM 692 C C . ILE A 1 89 ? -11.708 -7.228 1.906 1.00 96.81 89 ILE A C 1
ATOM 694 O O . ILE A 1 89 ? -12.656 -7.448 2.653 1.00 96.81 89 ILE A O 1
ATOM 698 N N . PRO A 1 90 ? -10.871 -8.218 1.542 1.00 96.44 90 PRO A N 1
ATOM 699 C CA . PRO A 1 90 ? -11.076 -9.592 1.997 1.00 96.44 90 PRO A CA 1
ATOM 700 C C . PRO A 1 90 ? -10.963 -9.742 3.519 1.00 96.44 90 PRO A C 1
ATOM 702 O O . PRO A 1 90 ? -10.031 -9.205 4.122 1.00 96.44 90 PRO A O 1
ATOM 705 N N . ASP A 1 91 ? -11.823 -10.578 4.109 1.00 96.38 91 ASP A N 1
ATOM 706 C CA . ASP A 1 91 ? -11.925 -10.799 5.563 1.00 96.38 91 ASP A CA 1
ATOM 707 C C . ASP A 1 91 ? -10.590 -11.117 6.236 1.00 96.38 91 ASP A C 1
ATOM 709 O O . ASP A 1 91 ? -10.310 -10.637 7.328 1.00 96.38 91 ASP A O 1
ATOM 713 N N . ARG A 1 92 ? -9.690 -11.834 5.559 1.00 96.06 92 ARG A N 1
ATOM 714 C CA . ARG A 1 92 ? -8.352 -12.148 6.090 1.00 96.06 92 ARG A CA 1
ATOM 715 C C . ARG A 1 92 ? -7.481 -10.921 6.409 1.00 96.06 92 ARG A C 1
ATOM 717 O O . ARG A 1 92 ? -6.488 -11.068 7.112 1.00 96.06 92 ARG A O 1
ATOM 724 N N . PHE A 1 93 ? -7.800 -9.745 5.865 1.00 95.00 93 PHE A N 1
ATOM 725 C CA . PHE A 1 93 ? -7.146 -8.473 6.199 1.00 95.00 93 PHE A CA 1
ATOM 726 C C . PHE A 1 93 ? -7.870 -7.713 7.322 1.00 95.00 93 PHE A C 1
ATOM 728 O O . PHE A 1 93 ? -7.297 -6.788 7.890 1.00 95.00 93 PHE A O 1
ATOM 735 N N . ILE A 1 94 ? -9.108 -8.095 7.647 1.00 95.31 94 ILE A N 1
ATOM 736 C CA . ILE A 1 94 ? -9.966 -7.437 8.639 1.00 95.31 94 ILE A CA 1
ATOM 737 C C . ILE A 1 94 ? -10.000 -8.246 9.940 1.00 95.31 94 ILE A C 1
ATOM 739 O O . ILE A 1 94 ? -9.711 -7.708 11.007 1.00 95.31 94 ILE A O 1
ATOM 743 N N . GLU A 1 95 ? -10.315 -9.541 9.863 1.00 96.75 95 GLU A N 1
ATOM 744 C CA . GLU A 1 95 ? -10.486 -10.439 11.011 1.00 96.75 95 GLU A CA 1
ATOM 745 C C . GLU A 1 95 ? -9.305 -10.415 11.996 1.00 96.75 95 GLU A C 1
ATOM 747 O O . GLU A 1 95 ? -9.557 -10.333 13.203 1.00 96.75 95 GLU A O 1
ATOM 752 N N . PRO A 1 96 ? -8.025 -10.409 11.556 1.00 96.62 96 PRO A N 1
ATOM 753 C CA . PRO A 1 96 ? -6.900 -10.387 12.490 1.00 96.62 96 PRO A CA 1
ATOM 754 C C . PRO A 1 96 ? -6.802 -9.102 13.318 1.00 96.62 96 PRO A C 1
ATOM 756 O O . PRO A 1 96 ? -6.202 -9.122 14.390 1.00 96.62 96 PRO A O 1
ATOM 759 N N . LEU A 1 97 ? -7.379 -7.992 12.843 1.00 95.19 97 LEU A N 1
ATOM 760 C CA . LEU A 1 97 ? -7.343 -6.706 13.544 1.00 95.19 97 LEU A CA 1
ATOM 761 C C . LEU A 1 97 ? -8.290 -6.678 14.746 1.00 95.19 97 LEU A C 1
ATOM 763 O O . LEU A 1 97 ? -8.113 -5.851 15.637 1.00 95.19 97 LEU A O 1
ATOM 767 N N . GLN A 1 98 ? -9.303 -7.555 14.768 1.00 97.06 98 GLN A N 1
ATOM 768 C CA . GLN A 1 98 ? -10.289 -7.671 15.851 1.00 97.06 98 GLN A CA 1
ATOM 769 C C . GLN A 1 98 ? -10.949 -6.337 16.236 1.00 97.06 98 GLN A C 1
ATOM 771 O O . GLN A 1 98 ? -11.299 -6.124 17.397 1.00 97.06 98 GLN A O 1
ATOM 776 N N . ASP A 1 99 ? -11.076 -5.425 15.264 1.00 97.00 99 ASP A N 1
ATOM 777 C CA . ASP A 1 99 ? -11.529 -4.047 15.469 1.00 97.00 99 ASP A CA 1
ATOM 778 C C . ASP A 1 99 ? -10.827 -3.357 16.656 1.00 97.00 99 ASP A C 1
ATOM 780 O O . ASP A 1 99 ? -11.453 -2.609 17.398 1.00 97.00 99 ASP A O 1
ATOM 784 N N . ARG A 1 100 ? -9.530 -3.616 16.873 1.00 97.31 100 ARG A N 1
ATOM 785 C CA . ARG A 1 100 ? -8.764 -3.129 18.027 1.00 97.31 100 ARG A CA 1
ATOM 786 C C . ARG A 1 100 ? -7.532 -2.344 17.589 1.00 97.31 100 ARG A C 1
ATOM 788 O O . ARG A 1 100 ? -6.770 -2.772 16.731 1.00 97.31 100 ARG A O 1
ATOM 795 N N . LEU A 1 101 ? -7.321 -1.202 18.234 1.00 96.00 101 LEU A N 1
ATOM 796 C CA . LEU A 1 101 ? -6.163 -0.337 18.064 1.00 96.00 101 LEU A CA 1
ATOM 797 C C . LEU A 1 101 ? -5.621 0.054 19.440 1.00 96.00 101 LEU A C 1
ATOM 799 O O . LEU A 1 101 ? -6.299 0.739 20.208 1.00 96.00 101 LEU A O 1
ATOM 803 N N . ASP A 1 102 ? -4.386 -0.355 19.719 1.00 96.25 102 ASP A N 1
ATOM 804 C CA . ASP A 1 102 ? -3.650 0.047 20.915 1.00 96.25 102 ASP A CA 1
ATOM 805 C C . ASP A 1 102 ? -2.594 1.100 20.543 1.00 96.25 102 ASP A C 1
ATOM 807 O O . ASP A 1 102 ? -1.861 0.944 19.565 1.00 96.25 102 ASP A O 1
ATOM 811 N N . THR A 1 103 ? -2.524 2.198 21.296 1.00 94.12 103 THR A N 1
ATOM 812 C CA . THR A 1 103 ? -1.641 3.339 21.015 1.00 94.12 103 THR A CA 1
ATOM 813 C C . THR A 1 103 ? -0.948 3.852 22.278 1.00 94.12 103 THR A C 1
ATOM 815 O O . THR A 1 103 ? -1.368 3.581 23.400 1.00 94.12 103 THR A O 1
ATOM 818 N N . TYR A 1 104 ? 0.096 4.666 22.104 1.00 95.44 104 TYR A N 1
ATOM 819 C CA . TYR A 1 104 ? 0.740 5.405 23.200 1.00 95.44 104 TYR A CA 1
ATOM 820 C C . TYR A 1 104 ? 0.115 6.790 23.456 1.00 95.44 104 TYR A C 1
ATOM 822 O O . TYR A 1 104 ? 0.660 7.593 24.218 1.00 95.44 104 TYR A O 1
ATOM 830 N N . VAL A 1 105 ? -1.008 7.111 22.805 1.00 94.44 105 VAL A N 1
ATOM 831 C CA . VAL A 1 105 ? -1.692 8.395 22.976 1.00 94.44 105 VAL A CA 1
ATOM 832 C C . VAL A 1 105 ? -2.453 8.371 24.298 1.00 94.44 105 VAL A C 1
ATOM 834 O O . VAL A 1 105 ? -3.370 7.574 24.482 1.00 94.44 105 VAL A O 1
ATOM 837 N N . ARG A 1 106 ? -2.087 9.269 25.223 1.00 94.19 106 ARG A N 1
ATOM 838 C CA . ARG A 1 106 ? -2.765 9.385 26.524 1.00 94.19 106 ARG A CA 1
ATOM 839 C C . ARG A 1 106 ? -4.260 9.591 26.318 1.00 94.19 106 ARG A C 1
ATOM 841 O O . ARG A 1 106 ? -4.642 10.393 25.468 1.00 94.19 106 ARG A O 1
ATOM 848 N N . THR A 1 107 ? -5.087 8.940 27.131 1.00 92.56 107 THR A N 1
ATOM 849 C CA . THR A 1 107 ? -6.564 8.929 27.046 1.00 92.56 107 THR A CA 1
ATOM 850 C C . THR A 1 107 ? -7.147 8.236 25.804 1.00 92.56 107 THR A C 1
ATOM 852 O O . THR A 1 107 ? -8.366 8.205 25.623 1.00 92.56 107 THR A O 1
ATOM 855 N N . MET A 1 108 ? -6.298 7.678 24.937 1.00 92.56 108 MET A N 1
ATOM 856 C CA . MET A 1 108 ? -6.667 6.943 23.725 1.00 92.56 108 MET A CA 1
ATOM 857 C C . MET A 1 108 ? -5.833 5.661 23.569 1.00 92.56 108 MET A C 1
ATOM 859 O O . MET A 1 108 ? -5.561 5.215 22.456 1.00 92.56 108 MET A O 1
ATOM 863 N N . GLU A 1 109 ? -5.430 5.070 24.690 1.00 96.38 109 GLU A N 1
ATOM 864 C CA . GLU A 1 109 ? -4.497 3.948 24.745 1.00 96.38 109 GLU A CA 1
ATOM 865 C C . GLU A 1 109 ? -5.068 2.687 24.093 1.00 96.38 109 GLU A C 1
ATOM 867 O O . GLU A 1 109 ? -4.334 1.973 23.423 1.00 96.38 109 GLU A O 1
ATOM 872 N N . THR A 1 110 ? -6.375 2.449 24.228 1.00 96.06 110 THR A N 1
ATOM 873 C CA . THR A 1 110 ? -7.092 1.361 23.550 1.00 96.06 110 THR A CA 1
ATOM 874 C C . THR A 1 110 ? -8.395 1.897 22.979 1.00 96.06 110 THR A C 1
ATOM 876 O O . THR A 1 110 ? -9.224 2.447 23.708 1.00 96.06 110 THR A O 1
ATOM 879 N N . GLN A 1 111 ? -8.597 1.730 21.673 1.00 95.62 111 GLN A N 1
ATOM 880 C CA . GLN A 1 111 ? -9.829 2.090 20.972 1.00 95.62 111 GLN A CA 1
ATOM 881 C C . GLN A 1 111 ? -10.182 1.036 19.930 1.00 95.62 111 GLN A C 1
ATOM 883 O O . GLN A 1 111 ? -9.327 0.270 19.498 1.00 95.62 111 GLN A O 1
ATOM 888 N N . SER A 1 112 ? -11.438 1.020 19.486 1.00 97.31 112 SER A N 1
ATOM 889 C CA . SER A 1 112 ? -11.790 0.266 18.286 1.00 97.31 112 SER A CA 1
ATOM 890 C C . SER A 1 112 ? -11.475 1.062 17.024 1.00 97.31 112 SER A C 1
ATOM 892 O O . SER A 1 112 ? -11.736 2.274 17.008 1.00 97.31 112 SER A O 1
ATOM 894 N N . ILE A 1 113 ? -11.034 0.393 15.960 1.00 96.00 113 ILE A N 1
ATOM 895 C CA . ILE A 1 113 ? -10.797 1.020 14.649 1.00 96.00 113 ILE A CA 1
ATOM 896 C C . ILE A 1 113 ? -12.094 1.678 14.152 1.00 96.00 113 ILE A C 1
ATOM 898 O O . ILE A 1 113 ? -12.092 2.846 13.765 1.00 96.00 113 ILE A O 1
ATOM 902 N N . THR A 1 114 ? -13.229 0.991 14.288 1.00 95.81 114 THR A N 1
ATOM 903 C CA . THR A 1 114 ? -14.564 1.472 13.910 1.00 95.81 114 THR A CA 1
ATOM 904 C C . THR A 1 114 ? -14.954 2.753 14.649 1.00 95.81 114 THR A C 1
ATOM 906 O O . THR A 1 114 ? -15.338 3.744 14.022 1.00 95.81 114 THR A O 1
ATOM 909 N N . SER A 1 115 ? -14.829 2.787 15.984 1.00 96.12 115 SER A N 1
ATOM 910 C CA . SER A 1 115 ? -15.120 4.006 16.758 1.00 96.12 115 SER A CA 1
ATOM 911 C C . SER A 1 115 ? -14.201 5.164 16.383 1.00 96.12 115 SER A C 1
ATOM 913 O O . SER A 1 115 ? -14.682 6.297 16.329 1.00 96.12 115 SER A O 1
ATOM 915 N N . LEU A 1 116 ? -12.910 4.913 16.145 1.00 95.88 116 LEU A N 1
ATOM 916 C CA . LEU A 1 116 ? -11.973 5.965 15.762 1.00 95.88 116 LEU A CA 1
ATOM 917 C C . LEU A 1 116 ? -12.322 6.531 14.381 1.00 95.88 116 LEU A C 1
ATOM 919 O O . LEU A 1 116 ? -12.443 7.747 14.244 1.00 95.88 116 LEU A O 1
ATOM 923 N N . SER A 1 117 ? -12.583 5.668 13.396 1.00 94.38 117 SER A N 1
ATOM 924 C CA . SER A 1 117 ? -13.047 6.072 12.063 1.00 94.38 117 SER A CA 1
ATOM 925 C C . SER A 1 117 ? -14.318 6.915 12.146 1.00 94.38 117 SER A C 1
ATOM 927 O O . SER A 1 117 ? -14.366 8.004 11.576 1.00 94.38 117 SER A O 1
ATOM 929 N N . LYS A 1 118 ? -15.309 6.485 12.943 1.00 95.56 118 LYS A N 1
ATOM 930 C CA . LYS A 1 118 ? -16.552 7.238 13.152 1.00 95.56 118 LYS A CA 1
ATOM 931 C C . LYS A 1 118 ? -16.318 8.610 13.789 1.00 95.56 118 LYS A C 1
ATOM 933 O O . LYS A 1 118 ? -16.898 9.596 13.344 1.00 95.56 118 LYS A O 1
ATOM 938 N N . LYS A 1 119 ? -15.476 8.698 14.825 1.00 94.69 119 LYS A N 1
ATOM 939 C CA . LYS A 1 119 ? -15.135 9.983 15.465 1.00 94.69 119 LYS A CA 1
ATOM 940 C C . LYS A 1 119 ? -14.498 10.941 14.461 1.00 94.69 119 LYS A C 1
ATOM 942 O O . LYS A 1 119 ? -14.859 12.114 14.443 1.00 94.69 119 LYS A O 1
ATOM 947 N N . THR A 1 120 ? -13.596 10.437 13.622 1.00 93.62 120 THR A N 1
ATOM 948 C CA . THR A 1 120 ? -12.926 11.222 12.581 1.00 93.62 120 THR A CA 1
ATOM 949 C C . THR A 1 120 ? -13.923 11.736 11.546 1.00 93.62 120 THR A C 1
ATOM 951 O O . THR A 1 120 ? -13.949 12.935 11.275 1.00 93.62 120 THR A O 1
ATOM 954 N N . THR A 1 121 ? -14.807 10.881 11.021 1.00 94.25 121 THR A N 1
ATOM 955 C CA . THR A 1 121 ? -15.829 11.314 10.053 1.00 94.25 121 THR A CA 1
ATOM 956 C C . THR A 1 121 ? -16.830 12.285 10.671 1.00 94.25 121 THR A C 1
ATOM 958 O O . THR A 1 121 ? -17.158 13.295 10.053 1.00 94.25 121 THR A O 1
ATOM 961 N N . ASP A 1 122 ? -17.287 12.030 11.901 1.00 96.00 122 ASP A N 1
ATOM 962 C CA . ASP A 1 122 ? -18.223 12.909 12.606 1.00 96.00 122 ASP A CA 1
ATOM 963 C C . ASP A 1 122 ? -17.587 14.288 12.871 1.00 96.00 122 ASP A C 1
ATOM 965 O O . ASP A 1 122 ? -18.265 15.308 12.753 1.00 96.00 122 ASP A O 1
ATOM 969 N N . ALA A 1 123 ? -16.290 14.346 13.198 1.00 95.06 123 ALA A N 1
ATOM 970 C CA . ALA A 1 123 ? -15.560 15.600 13.382 1.00 95.06 123 ALA A CA 1
ATOM 971 C C . ALA A 1 123 ? -15.441 16.396 12.076 1.00 95.06 123 ALA A C 1
ATOM 973 O O . ALA A 1 123 ? -15.697 17.599 12.075 1.00 95.06 123 ALA A O 1
ATOM 974 N N . ILE A 1 124 ? -15.114 15.724 10.966 1.00 94.12 124 ILE A N 1
ATOM 975 C CA . ILE A 1 124 ? -15.060 16.348 9.638 1.00 94.12 124 ILE A CA 1
ATOM 976 C C . ILE A 1 124 ? -16.441 16.907 9.282 1.00 94.12 124 ILE A C 1
ATOM 978 O O . ILE A 1 124 ? -16.565 18.103 9.053 1.00 94.12 124 ILE A O 1
ATOM 982 N N . MET A 1 125 ? -17.498 16.090 9.330 1.00 94.38 125 MET A N 1
ATOM 983 C CA . MET A 1 125 ? -18.856 16.503 8.943 1.00 94.38 125 MET A CA 1
ATOM 984 C C . MET A 1 125 ? -19.417 17.663 9.777 1.00 94.38 125 MET A C 1
ATOM 986 O O . MET A 1 125 ? -20.214 18.445 9.272 1.00 94.38 125 MET A O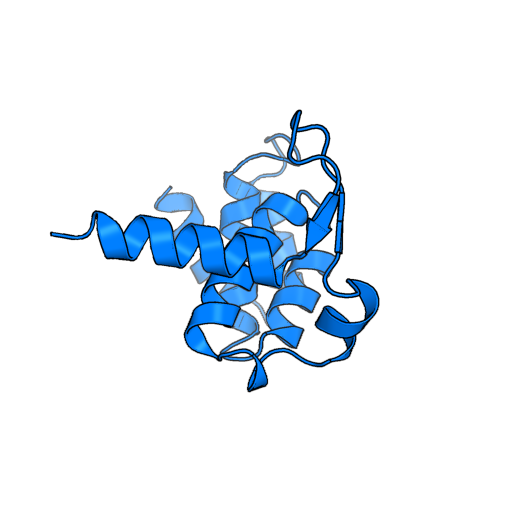 1
ATOM 990 N N . ARG A 1 126 ? -19.017 17.803 11.047 1.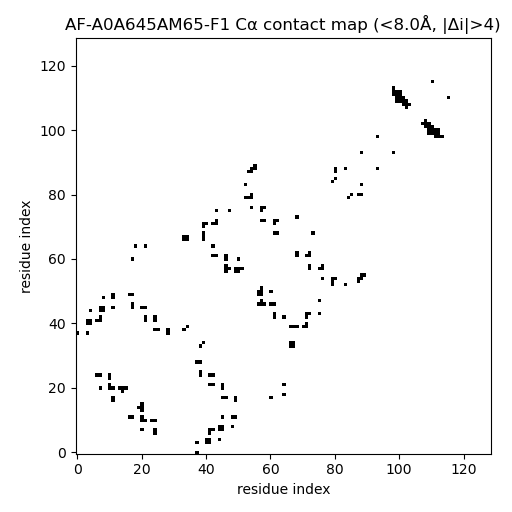00 93.94 126 ARG A N 1
ATOM 991 C CA . ARG A 1 126 ? -19.444 18.927 11.903 1.00 93.94 126 ARG A CA 1
ATOM 992 C C . ARG A 1 126 ? -18.842 20.270 11.500 1.00 93.94 126 ARG A C 1
ATOM 994 O O . ARG A 1 126 ? -19.426 21.302 11.818 1.00 93.94 126 ARG A O 1
ATOM 1001 N N . HIS A 1 127 ? -17.671 20.258 10.873 1.00 89.31 127 HIS A N 1
ATOM 1002 C CA . HIS A 1 127 ? -16.899 21.461 10.554 1.00 89.31 127 HIS A CA 1
ATOM 1003 C C . HIS A 1 127 ? -16.704 21.670 9.049 1.00 89.31 127 HIS A C 1
ATOM 1005 O O . HIS A 1 127 ? -16.096 22.658 8.646 1.00 89.31 127 HIS A O 1
ATOM 1011 N N . TRP A 1 128 ? -17.225 20.762 8.225 1.00 80.19 128 TRP A N 1
ATOM 1012 C CA . TRP A 1 128 ? -17.238 20.877 6.775 1.00 80.19 128 TRP A CA 1
ATOM 1013 C C . TRP A 1 128 ? -18.381 21.805 6.349 1.00 80.19 128 TRP A C 1
ATOM 1015 O O . TRP A 1 128 ? -19.510 21.363 6.136 1.00 80.19 128 TRP A O 1
ATOM 1025 N N . SER A 1 129 ? -18.088 23.105 6.309 1.00 57.84 129 SER A N 1
ATOM 1026 C CA . SER A 1 129 ? -18.949 24.154 5.746 1.00 57.84 129 SER A CA 1
ATOM 1027 C C . SER A 1 129 ? -18.549 24.476 4.315 1.00 57.84 129 SER A C 1
ATOM 1029 O O . SER A 1 129 ? -17.358 24.828 4.142 1.00 57.84 129 SER A O 1
#

Mean predicted aligned error: 3.49 Å